Protein AF-A0A842LBL7-F1 (afdb_monomer_lite)

Sequence (140 aa):
MNKKSQDFGITTGTAATAAAVASILHLKGKNNIKKVSVDTPHGKLEVDIKTVEKFSDNKARASVIKRPYNDPDVTVNIDIITTVQLNRSSKIIIKGGEGVGTVTKPGLPVPPGEPAINPTPKKMIKENIKKYLSPEEGAT

Secondary structure (DSSP, 8-state):
-------PPPPHHHHHHHHHHHHHHHHTT--S--EEEEEETTEEEEEE--EEEEEETTEEEEEEE----SS--TTTT-EEEEEEEEESSS-B-----TT--B--STTSSS-TTSBS--HHHHHHHHHHHHTT--TT-EE-

Foldseek 3Di:
DDPDPQPDWDDLLRQQLFFLLLQLVVLVPDPPDQWDWFQAPVGIDIFGWPDKADPDSFKIKTWGARDDHPDPDPSHRPIRMYMKGKDQPLEEDDADDPPFDAACDPDACDDGRGTPQHPRSVVRNCVRNVVSDDSRMYMD

Radius of gyration: 15.51 Å; chains: 1; bounding box: 50×37×34 Å

Structure (mmCIF, N/CA/C/O backbone):
data_AF-A0A842LBL7-F1
#
_entry.id   AF-A0A842LBL7-F1
#
loop_
_atom_site.group_PDB
_atom_site.id
_atom_site.type_symbol
_atom_site.label_atom_id
_atom_site.label_alt_id
_atom_site.label_comp_id
_atom_site.label_asym_id
_atom_site.label_entity_id
_atom_site.label_seq_id
_atom_site.pdbx_PDB_ins_code
_atom_site.Cartn_x
_atom_site.Cartn_y
_atom_site.Cartn_z
_atom_site.occupancy
_atom_site.B_iso_or_equiv
_atom_site.auth_seq_id
_atom_site.auth_comp_id
_atom_site.auth_asym_id
_atom_site.auth_atom_id
_atom_site.pdbx_PDB_model_num
ATOM 1 N N . MET A 1 1 ? 34.200 16.812 4.161 1.00 33.97 1 MET A N 1
ATOM 2 C CA . MET A 1 1 ? 33.857 16.066 2.928 1.00 33.97 1 MET A CA 1
ATOM 3 C C . MET A 1 1 ? 32.349 15.875 2.898 1.00 33.97 1 MET A C 1
ATOM 5 O O . MET A 1 1 ? 31.826 15.087 3.674 1.00 33.97 1 MET A O 1
ATOM 9 N N . ASN A 1 2 ? 31.652 16.665 2.078 1.00 33.88 2 ASN A N 1
ATOM 10 C CA . ASN A 1 2 ? 30.199 16.592 1.924 1.00 33.88 2 ASN A CA 1
ATOM 11 C C . ASN A 1 2 ? 29.824 15.240 1.308 1.00 33.88 2 ASN A C 1
ATOM 13 O O . ASN A 1 2 ? 30.151 14.987 0.148 1.00 33.88 2 ASN A O 1
ATOM 17 N N . LYS A 1 3 ? 29.139 14.375 2.068 1.00 33.75 3 LYS A N 1
ATOM 18 C CA . LYS A 1 3 ? 28.401 13.249 1.486 1.00 33.75 3 LYS A CA 1
ATOM 19 C C . LYS A 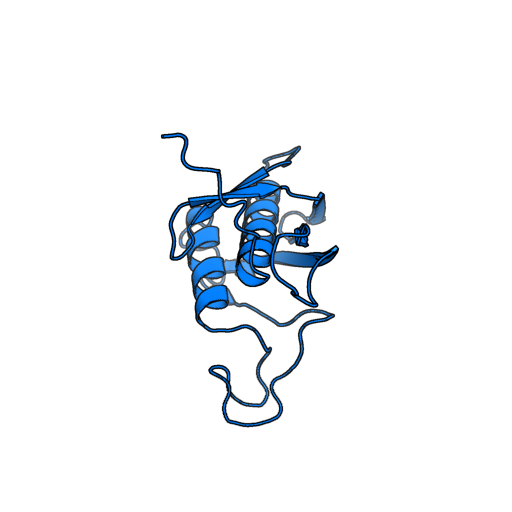1 3 ? 27.374 13.860 0.535 1.00 33.75 3 LYS A C 1
ATOM 21 O O . LYS A 1 3 ? 26.393 14.438 0.993 1.00 33.75 3 LYS A O 1
ATOM 26 N N . LYS A 1 4 ? 27.620 13.783 -0.777 1.00 37.31 4 LYS A N 1
ATOM 27 C CA . LYS A 1 4 ? 26.569 13.992 -1.777 1.00 37.31 4 LYS A CA 1
ATOM 28 C C . LYS A 1 4 ? 25.406 13.092 -1.362 1.00 37.31 4 LYS A C 1
ATOM 30 O O . LYS A 1 4 ? 25.610 11.886 -1.232 1.00 37.31 4 LYS A O 1
ATOM 35 N N . SER A 1 5 ? 24.242 13.684 -1.092 1.00 39.50 5 SER A N 1
ATOM 36 C CA . SER A 1 5 ? 22.985 12.943 -1.003 1.00 39.50 5 SER A CA 1
ATOM 37 C C . SER A 1 5 ? 22.885 12.135 -2.289 1.00 39.50 5 SER A C 1
ATOM 39 O O . SER A 1 5 ? 22.772 12.703 -3.372 1.00 39.50 5 SER A O 1
ATOM 41 N N . GLN A 1 6 ? 23.077 10.824 -2.199 1.00 42.81 6 GLN A N 1
ATOM 42 C CA . GLN A 1 6 ? 22.660 9.946 -3.273 1.00 42.81 6 GLN A CA 1
ATOM 43 C C . GLN A 1 6 ? 21.139 9.997 -3.199 1.00 42.81 6 GLN A C 1
ATOM 45 O O . GLN A 1 6 ? 20.561 9.501 -2.234 1.00 42.81 6 GLN A O 1
ATOM 50 N N . ASP A 1 7 ? 20.506 10.685 -4.145 1.00 56.88 7 ASP A N 1
ATOM 51 C CA . ASP A 1 7 ? 19.052 10.722 -4.240 1.00 56.88 7 ASP A CA 1
ATOM 52 C C . ASP A 1 7 ? 18.580 9.306 -4.593 1.00 56.88 7 ASP A C 1
ATOM 54 O O . ASP A 1 7 ? 18.530 8.904 -5.756 1.00 56.88 7 ASP A O 1
ATOM 58 N N . PHE A 1 8 ? 18.342 8.492 -3.564 1.00 59.69 8 PHE A N 1
ATOM 59 C CA . PHE A 1 8 ? 17.807 7.150 -3.718 1.00 59.69 8 PHE A CA 1
ATOM 60 C C . PHE A 1 8 ? 16.362 7.274 -4.198 1.00 59.69 8 PHE A C 1
ATOM 62 O O . PHE A 1 8 ? 15.512 7.847 -3.514 1.00 59.69 8 PHE A O 1
ATOM 69 N N . GLY A 1 9 ? 16.077 6.730 -5.379 1.00 73.56 9 GLY A N 1
ATOM 70 C CA . GLY A 1 9 ? 14.705 6.577 -5.835 1.00 73.56 9 GLY A CA 1
ATOM 71 C C . GLY A 1 9 ? 13.926 5.601 -4.965 1.00 73.56 9 GLY A C 1
ATOM 72 O O . GLY A 1 9 ? 14.484 4.707 -4.326 1.00 73.56 9 GLY A O 1
ATOM 73 N N . ILE A 1 10 ? 12.605 5.747 -4.958 1.00 87.50 10 ILE A N 1
ATOM 74 C CA . ILE A 1 10 ? 11.726 4.777 -4.307 1.00 87.50 10 ILE A CA 1
ATOM 75 C C . ILE A 1 10 ? 11.476 3.598 -5.247 1.00 87.50 10 ILE A C 1
ATOM 77 O O . ILE A 1 10 ? 11.249 3.780 -6.440 1.00 87.50 10 ILE A O 1
ATOM 81 N N . THR A 1 11 ? 11.457 2.380 -4.711 1.00 91.50 11 THR A N 1
ATOM 82 C CA . THR A 1 11 ? 11.007 1.206 -5.474 1.00 91.50 11 THR A CA 1
ATOM 83 C C . THR A 1 11 ? 9.482 1.220 -5.634 1.00 91.50 11 THR A C 1
ATOM 85 O O . THR A 1 11 ? 8.772 1.876 -4.864 1.00 91.50 11 THR A O 1
ATOM 88 N N . THR A 1 12 ? 8.945 0.436 -6.573 1.00 93.50 12 THR A N 1
ATOM 89 C CA . THR A 1 12 ? 7.489 0.224 -6.700 1.00 93.50 12 THR A CA 1
ATOM 90 C C . THR A 1 12 ? 6.873 -0.345 -5.418 1.00 93.50 12 THR A C 1
ATOM 92 O O . THR A 1 12 ? 5.787 0.068 -5.019 1.00 93.50 12 THR A O 1
ATOM 95 N N . GLY A 1 13 ? 7.587 -1.231 -4.714 1.00 95.25 13 GLY A N 1
ATOM 96 C CA . GLY A 1 13 ? 7.156 -1.766 -3.420 1.00 95.25 13 GLY A CA 1
ATOM 97 C C . GLY A 1 13 ? 7.071 -0.697 -2.330 1.00 95.25 13 GLY A C 1
ATOM 98 O O . GLY A 1 13 ? 6.111 -0.675 -1.557 1.00 95.25 13 GLY A O 1
ATOM 99 N N . THR A 1 14 ? 8.032 0.228 -2.293 1.00 96.06 14 THR A N 1
ATOM 100 C CA . THR A 1 14 ? 8.009 1.374 -1.373 1.00 96.06 14 THR A CA 1
ATOM 101 C C . THR A 1 14 ? 6.843 2.312 -1.686 1.00 96.06 14 THR A C 1
ATOM 103 O O . THR A 1 14 ? 6.115 2.695 -0.772 1.00 96.06 14 THR A O 1
ATOM 106 N N . ALA A 1 15 ? 6.614 2.623 -2.965 1.00 96.44 15 ALA A N 1
ATOM 107 C CA . ALA A 1 15 ? 5.489 3.448 -3.405 1.00 96.44 15 ALA A CA 1
ATOM 108 C C . ALA A 1 15 ? 4.131 2.817 -3.036 1.00 96.44 15 ALA A C 1
ATOM 110 O O . ALA A 1 15 ? 3.292 3.474 -2.421 1.00 96.44 15 ALA A O 1
ATOM 111 N N . ALA A 1 16 ? 3.948 1.518 -3.306 1.00 97.88 16 ALA A N 1
ATOM 112 C CA . ALA A 1 16 ? 2.732 0.786 -2.946 1.00 97.88 16 ALA A CA 1
ATOM 113 C C . ALA A 1 16 ? 2.497 0.754 -1.426 1.00 97.88 16 ALA A C 1
ATOM 115 O O . ALA A 1 16 ? 1.361 0.899 -0.968 1.00 97.88 16 ALA A O 1
ATOM 116 N N . THR A 1 17 ? 3.573 0.608 -0.643 1.00 98.50 17 THR A N 1
ATOM 117 C CA . THR A 1 17 ? 3.537 0.651 0.828 1.00 98.50 17 THR A CA 1
ATOM 118 C C . THR A 1 17 ? 3.107 2.027 1.332 1.00 98.50 17 THR A C 1
ATOM 120 O O . THR A 1 17 ? 2.222 2.121 2.181 1.00 98.50 17 THR A O 1
ATOM 123 N N . ALA A 1 18 ? 3.685 3.100 0.788 1.00 98.31 18 ALA A N 1
ATOM 124 C CA . ALA A 1 18 ? 3.326 4.470 1.139 1.00 98.31 18 ALA A CA 1
ATOM 125 C C . ALA A 1 18 ? 1.861 4.784 0.802 1.00 98.31 18 ALA A C 1
ATOM 127 O O . ALA A 1 18 ? 1.137 5.304 1.652 1.00 98.31 18 ALA A O 1
ATOM 128 N N . ALA A 1 19 ? 1.389 4.385 -0.382 1.00 98.56 19 ALA A N 1
ATOM 129 C CA . ALA A 1 19 ? -0.014 4.521 -0.762 1.00 98.56 19 ALA A CA 1
ATOM 130 C C . ALA A 1 19 ? -0.955 3.732 0.178 1.00 98.56 19 ALA A C 1
ATOM 132 O O . ALA A 1 19 ? -2.007 4.236 0.582 1.00 98.56 19 ALA A O 1
ATOM 133 N N . ALA A 1 20 ? -0.574 2.521 0.600 1.00 98.75 20 ALA A N 1
ATOM 134 C CA . ALA A 1 20 ? -1.359 1.736 1.556 1.00 98.75 20 ALA A CA 1
ATOM 135 C C . ALA A 1 20 ? -1.479 2.440 2.921 1.00 98.75 20 ALA A C 1
ATOM 137 O O . ALA A 1 20 ? -2.574 2.561 3.474 1.00 98.75 20 ALA A O 1
ATOM 138 N N . VAL A 1 21 ? -0.360 2.956 3.442 1.00 98.75 21 VAL A N 1
ATOM 139 C CA . VAL A 1 21 ? -0.322 3.705 4.708 1.00 98.75 21 VAL A CA 1
ATOM 140 C C . VAL A 1 21 ? -1.151 4.983 4.617 1.00 98.75 21 VAL A C 1
ATOM 142 O O . VAL A 1 21 ? -1.955 5.246 5.508 1.00 98.75 21 VAL A O 1
ATOM 145 N N . ALA A 1 22 ? -1.010 5.756 3.537 1.00 98.69 22 ALA A N 1
ATOM 146 C CA . ALA A 1 22 ? -1.791 6.971 3.326 1.00 98.69 22 ALA A CA 1
ATOM 147 C C . ALA A 1 22 ? -3.300 6.684 3.297 1.00 98.69 22 ALA A C 1
ATOM 149 O O . ALA A 1 22 ? -4.068 7.388 3.952 1.00 98.69 22 ALA A O 1
ATOM 150 N N . SER A 1 23 ? -3.711 5.609 2.616 1.00 98.69 23 SER A N 1
ATOM 151 C CA . SER A 1 23 ? -5.114 5.182 2.553 1.00 98.69 23 SER A CA 1
ATOM 152 C C . SER A 1 23 ? -5.673 4.855 3.941 1.00 98.69 23 SER A C 1
ATOM 154 O O . SER A 1 23 ? -6.756 5.316 4.292 1.00 98.69 23 SER A O 1
ATOM 156 N N . ILE A 1 24 ? -4.929 4.111 4.767 1.00 98.25 24 ILE A N 1
ATOM 157 C CA . ILE A 1 24 ? -5.382 3.764 6.123 1.00 98.25 24 ILE A CA 1
ATOM 158 C C . ILE A 1 24 ? -5.405 4.975 7.036 1.00 98.25 24 ILE A C 1
ATOM 160 O O . ILE A 1 24 ? -6.389 5.175 7.738 1.00 98.25 24 ILE A O 1
ATOM 164 N N . LEU A 1 25 ? -4.363 5.805 7.019 1.00 98.38 25 LEU A N 1
ATOM 165 C CA . LEU A 1 25 ? -4.347 7.038 7.801 1.00 98.38 25 LEU A CA 1
ATOM 166 C C . LEU A 1 25 ? -5.563 7.910 7.478 1.00 98.38 25 LEU A C 1
ATOM 168 O O . LEU A 1 25 ? -6.170 8.471 8.389 1.00 98.38 25 LEU A O 1
ATOM 172 N N . HIS A 1 26 ? -5.949 7.973 6.203 1.00 98.19 26 HIS A N 1
ATOM 173 C CA . HIS A 1 26 ? -7.132 8.706 5.784 1.00 98.19 26 HIS A CA 1
ATOM 174 C C . HIS A 1 26 ? -8.433 8.093 6.304 1.00 98.19 26 HIS A C 1
ATOM 176 O O . HIS A 1 26 ? -9.277 8.808 6.841 1.00 98.19 26 HIS A O 1
ATOM 182 N N . LEU A 1 27 ? -8.563 6.764 6.254 1.00 98.12 27 LEU A N 1
ATOM 183 C CA . LEU A 1 27 ? -9.688 6.053 6.874 1.00 98.12 27 LEU A CA 1
ATOM 184 C C . LEU A 1 27 ? -9.743 6.232 8.396 1.00 98.12 27 LEU A C 1
ATOM 186 O O . LEU A 1 27 ? -10.826 6.257 8.970 1.00 98.12 27 LEU A O 1
ATOM 190 N N . LYS A 1 28 ? -8.593 6.430 9.047 1.00 96.81 28 LYS A N 1
ATOM 191 C CA . LYS A 1 28 ? -8.482 6.756 10.477 1.00 96.81 28 LYS A CA 1
ATOM 192 C C . LYS A 1 28 ? -8.675 8.247 10.786 1.00 96.81 28 LYS A C 1
ATOM 194 O O . LYS A 1 28 ? -8.397 8.680 11.900 1.00 96.81 28 LYS A O 1
ATOM 199 N N . GLY A 1 29 ? -9.154 9.036 9.823 1.00 96.19 29 GLY A N 1
ATOM 200 C CA . GLY A 1 29 ? -9.541 10.435 10.020 1.00 96.19 29 GLY A CA 1
ATOM 201 C C . GLY A 1 29 ? -8.429 11.457 9.784 1.00 96.19 29 GLY A C 1
ATOM 202 O O . GLY A 1 29 ? -8.648 12.651 9.989 1.00 96.19 29 GLY A O 1
ATOM 203 N N . LYS A 1 30 ? -7.238 11.041 9.331 1.00 96.56 30 LYS A N 1
ATOM 204 C CA . LYS A 1 30 ? -6.182 11.988 8.955 1.00 96.56 30 LYS A CA 1
ATOM 205 C C . LYS A 1 30 ? -6.484 12.597 7.584 1.00 96.56 30 LYS A C 1
ATOM 207 O O . LYS A 1 30 ? -6.596 11.894 6.586 1.00 96.56 30 LYS A O 1
ATOM 212 N N . ASN A 1 31 ? -6.548 13.920 7.512 1.00 92.81 31 ASN A N 1
ATOM 213 C CA . ASN A 1 31 ? -6.810 14.649 6.268 1.00 92.81 31 ASN A CA 1
ATOM 214 C C . ASN A 1 31 ? -5.529 15.294 5.714 1.00 92.81 31 ASN A C 1
ATOM 216 O O . ASN A 1 31 ? -4.524 15.389 6.420 1.00 92.81 31 ASN A O 1
ATOM 220 N N . ASN A 1 32 ? -5.564 15.747 4.454 1.00 93.19 32 ASN A N 1
ATOM 221 C CA . ASN A 1 32 ? -4.477 16.495 3.798 1.00 93.19 32 ASN A CA 1
ATOM 222 C C . ASN A 1 32 ? -3.098 15.803 3.854 1.00 93.19 32 ASN A C 1
ATOM 224 O O . ASN A 1 32 ? -2.067 16.440 4.083 1.00 93.19 32 ASN A O 1
ATOM 228 N N . ILE A 1 33 ? -3.068 14.484 3.654 1.00 97.69 33 ILE A N 1
ATOM 229 C CA . ILE A 1 33 ? -1.836 13.689 3.687 1.00 97.69 33 ILE A CA 1
ATOM 230 C C . ILE A 1 33 ? -1.009 13.981 2.430 1.00 97.69 33 ILE A C 1
ATOM 232 O O . ILE A 1 33 ? -1.345 13.520 1.345 1.00 97.69 33 ILE A O 1
ATOM 236 N N . LYS A 1 34 ? 0.090 14.727 2.588 1.00 97.44 34 LYS A N 1
ATOM 237 C CA . LYS A 1 34 ? 1.048 15.027 1.504 1.00 97.44 34 LYS A CA 1
ATOM 238 C C . LYS A 1 34 ? 2.287 14.135 1.519 1.00 97.44 34 LYS A C 1
ATOM 240 O O . LYS A 1 34 ? 2.927 13.963 0.492 1.00 97.44 34 LYS A O 1
ATOM 245 N N . LYS A 1 35 ? 2.627 13.582 2.684 1.00 97.38 35 LYS A N 1
ATOM 246 C CA . LYS A 1 35 ? 3.772 12.694 2.901 1.00 97.38 35 LYS A CA 1
ATOM 247 C C . LYS A 1 35 ? 3.443 11.638 3.943 1.00 97.38 35 LYS A C 1
ATOM 249 O O . LYS A 1 35 ? 2.664 11.893 4.868 1.00 97.38 35 LYS A O 1
ATOM 254 N N . VAL A 1 36 ? 4.079 10.480 3.824 1.00 98.06 36 VAL A N 1
ATOM 255 C CA . VAL A 1 36 ? 4.073 9.426 4.845 1.00 98.06 36 VAL A CA 1
ATOM 256 C C . VAL A 1 36 ? 5.486 8.911 5.081 1.00 98.06 36 VAL A C 1
ATOM 258 O O . VAL A 1 36 ? 6.303 8.885 4.164 1.00 98.06 36 VAL A O 1
ATOM 261 N N . SER A 1 37 ? 5.761 8.478 6.309 1.00 97.06 37 SER A N 1
ATOM 262 C CA . SER A 1 37 ? 6.987 7.758 6.645 1.00 97.06 37 SER A CA 1
ATOM 263 C C . SER A 1 37 ? 6.699 6.259 6.643 1.00 97.06 37 SER A C 1
ATOM 265 O O . SER A 1 37 ? 5.747 5.817 7.289 1.00 97.06 37 SER A O 1
ATOM 267 N N . VAL A 1 38 ? 7.503 5.487 5.913 1.00 97.62 38 VAL A N 1
ATOM 268 C CA . VAL A 1 38 ? 7.399 4.024 5.839 1.00 97.62 38 VAL A CA 1
ATOM 269 C C . VAL A 1 38 ? 8.712 3.369 6.237 1.00 97.62 38 VAL A C 1
ATOM 271 O O . VAL A 1 38 ? 9.790 3.872 5.921 1.00 97.62 38 VAL A O 1
ATOM 274 N N . ASP A 1 39 ? 8.621 2.227 6.912 1.00 96.62 39 ASP A N 1
ATOM 275 C CA . ASP A 1 39 ? 9.774 1.374 7.173 1.00 96.62 39 ASP A CA 1
ATOM 276 C C . ASP A 1 39 ? 10.095 0.550 5.924 1.00 96.62 39 ASP A C 1
ATOM 278 O O . ASP A 1 39 ? 9.216 -0.084 5.329 1.00 96.62 39 ASP A O 1
ATOM 282 N N . THR A 1 40 ? 11.368 0.547 5.547 1.00 94.38 40 THR A N 1
ATOM 283 C CA . THR A 1 40 ? 11.931 -0.242 4.449 1.00 94.38 40 THR A CA 1
ATOM 284 C C . THR A 1 40 ? 13.071 -1.122 4.976 1.00 94.38 40 THR A C 1
ATOM 286 O O . THR A 1 40 ? 13.581 -0.867 6.071 1.00 94.38 40 THR A O 1
ATOM 289 N N . PRO A 1 41 ? 13.543 -2.123 4.208 1.00 90.62 41 PRO A N 1
ATOM 290 C CA . PRO A 1 41 ? 14.719 -2.912 4.583 1.00 90.62 41 PRO A CA 1
ATOM 291 C C . PRO A 1 41 ? 15.985 -2.079 4.840 1.00 90.62 41 PRO A C 1
ATOM 293 O O . PRO A 1 41 ? 16.879 -2.533 5.545 1.00 90.62 41 PRO A O 1
ATOM 296 N N . HIS A 1 42 ? 16.054 -0.863 4.290 1.00 88.69 42 HIS A N 1
ATOM 297 C CA . HIS A 1 42 ? 17.193 0.050 4.422 1.00 88.69 42 HIS A CA 1
ATOM 298 C C . HIS A 1 42 ? 16.939 1.193 5.418 1.00 88.69 42 HIS A C 1
ATOM 300 O O . HIS A 1 42 ? 17.704 2.152 5.464 1.00 88.69 42 HIS A O 1
ATOM 306 N N . GLY A 1 43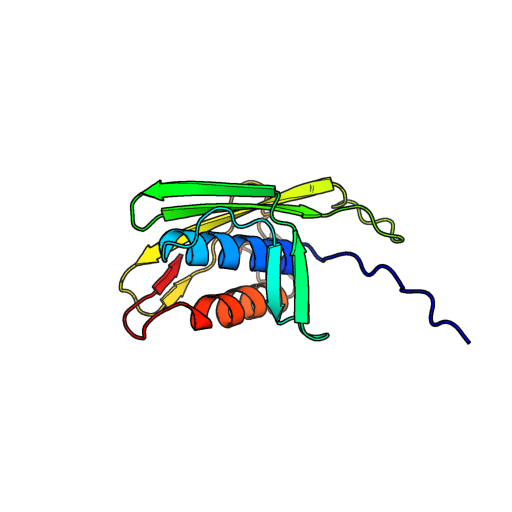 ? 15.875 1.101 6.222 1.00 91.56 43 GLY A N 1
ATOM 307 C CA . GLY A 1 43 ? 15.485 2.117 7.198 1.00 91.56 43 GLY A CA 1
ATOM 308 C C . GLY A 1 43 ? 14.214 2.867 6.807 1.00 91.56 43 GLY A C 1
ATOM 309 O O . GLY A 1 43 ? 13.456 2.438 5.935 1.00 91.56 43 GLY A O 1
ATOM 310 N N . LYS A 1 44 ? 13.953 3.984 7.486 1.00 94.25 44 LYS A N 1
ATOM 311 C CA . LYS A 1 44 ? 12.764 4.807 7.243 1.00 94.25 44 LYS A CA 1
ATOM 312 C C . LYS A 1 44 ? 12.939 5.696 6.027 1.00 94.25 44 LYS A C 1
ATOM 314 O O . LYS A 1 44 ? 13.990 6.305 5.852 1.00 94.25 44 LYS A O 1
ATOM 319 N N . LEU A 1 45 ? 11.873 5.823 5.246 1.00 93.75 45 LEU A N 1
ATOM 320 C CA . LEU A 1 45 ? 11.820 6.722 4.105 1.00 93.75 45 LEU A CA 1
ATOM 321 C C . LEU A 1 45 ? 10.563 7.585 4.161 1.00 93.75 45 LEU A C 1
ATOM 323 O O . LEU A 1 45 ? 9.476 7.081 4.448 1.00 93.75 45 LEU A O 1
ATOM 327 N N . GLU A 1 46 ? 10.713 8.876 3.879 1.00 95.12 46 GLU A N 1
ATOM 328 C CA . GLU A 1 46 ? 9.577 9.755 3.613 1.00 95.12 46 GLU A CA 1
ATOM 329 C C . GLU A 1 46 ? 9.202 9.695 2.136 1.00 95.12 46 GLU A C 1
ATOM 331 O O . GLU A 1 46 ? 10.056 9.820 1.262 1.00 95.12 46 GLU A O 1
ATOM 336 N N . VAL A 1 47 ? 7.913 9.520 1.864 1.00 95.62 47 VAL A N 1
ATOM 337 C CA . VAL A 1 47 ? 7.386 9.382 0.507 1.00 95.62 47 VAL A CA 1
ATOM 338 C C . VAL A 1 47 ? 6.269 10.392 0.295 1.00 95.62 47 VAL A C 1
ATOM 340 O O . VAL A 1 47 ? 5.339 10.469 1.104 1.00 95.62 47 VAL A O 1
ATOM 343 N N . ASP A 1 48 ? 6.364 11.153 -0.795 1.00 96.06 48 ASP A N 1
ATOM 344 C CA . ASP A 1 48 ? 5.309 12.061 -1.244 1.00 96.06 48 ASP A CA 1
ATOM 345 C C . ASP A 1 48 ? 4.078 11.276 -1.699 1.00 96.06 48 ASP A C 1
ATOM 347 O O . ASP A 1 48 ? 4.177 10.313 -2.462 1.00 96.06 48 ASP A O 1
ATOM 351 N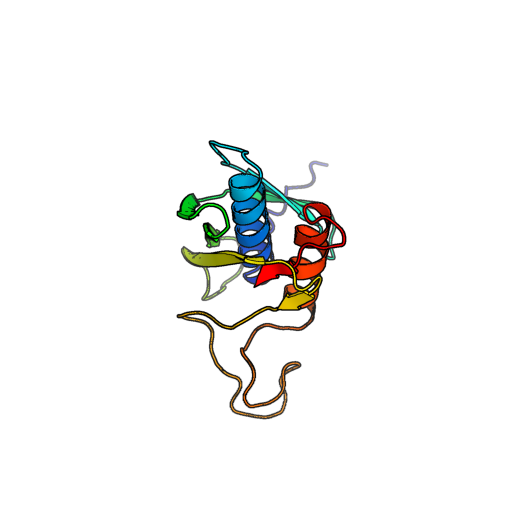 N . ILE A 1 49 ? 2.906 11.733 -1.274 1.00 98.00 49 ILE A N 1
ATOM 352 C CA . ILE A 1 49 ? 1.618 11.200 -1.699 1.00 98.00 49 ILE A CA 1
ATOM 353 C C . ILE A 1 49 ? 1.024 12.145 -2.737 1.00 98.00 49 ILE A C 1
ATOM 355 O O . ILE A 1 49 ? 0.889 13.342 -2.485 1.00 98.00 49 ILE A O 1
ATOM 359 N N . LYS A 1 50 ? 0.678 11.607 -3.910 1.00 97.44 50 LYS A N 1
ATOM 360 C CA . LYS A 1 50 ? 0.096 12.385 -5.009 1.00 97.44 50 LYS A CA 1
ATOM 361 C C . LYS A 1 50 ? -1.378 12.673 -4.736 1.00 97.44 50 LYS A C 1
ATOM 363 O O . LYS A 1 50 ? -1.778 13.833 -4.726 1.00 97.44 50 LYS A O 1
ATOM 368 N N . THR A 1 51 ? -2.176 11.631 -4.507 1.00 98.00 51 THR A N 1
ATOM 369 C CA . THR A 1 51 ? -3.602 11.756 -4.164 1.00 98.00 51 THR A CA 1
ATOM 370 C C . THR A 1 51 ? -3.990 10.798 -3.048 1.00 98.00 51 THR A C 1
ATOM 372 O O . THR A 1 51 ? -3.376 9.743 -2.883 1.00 98.00 51 THR A O 1
ATOM 375 N N . VAL A 1 52 ? -5.025 11.171 -2.293 1.00 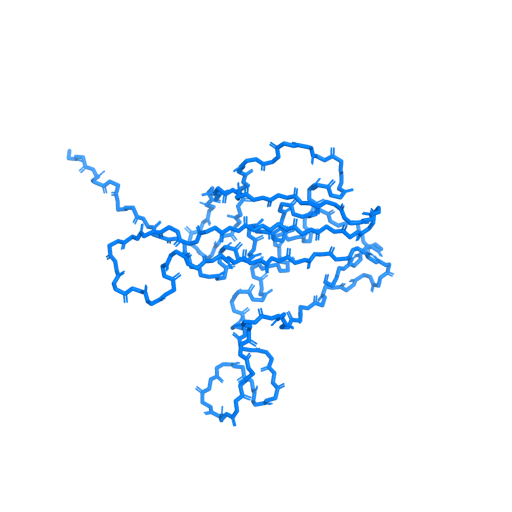98.25 52 VAL A N 1
ATOM 376 C CA . VAL A 1 52 ? -5.748 10.287 -1.375 1.00 98.25 52 VAL A CA 1
ATOM 377 C C . VAL A 1 52 ? -7.236 10.580 -1.508 1.00 98.25 52 VAL A C 1
ATOM 379 O O . VAL A 1 52 ? -7.641 11.737 -1.439 1.00 98.25 52 VAL A O 1
ATOM 382 N N . GLU A 1 53 ? -8.036 9.539 -1.696 1.00 97.44 53 GLU A N 1
ATOM 383 C CA . GLU A 1 53 ? -9.474 9.623 -1.937 1.00 97.44 53 GLU A CA 1
ATOM 384 C C . GLU A 1 53 ? -10.206 8.597 -1.068 1.00 97.44 53 GLU A C 1
ATOM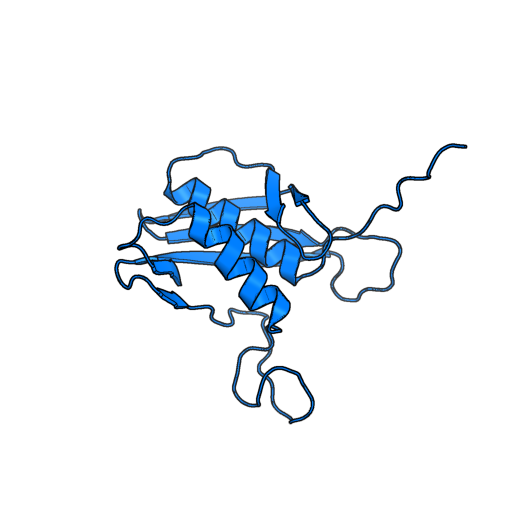 386 O O . GLU A 1 53 ? -9.809 7.430 -0.989 1.00 97.44 53 GLU A O 1
ATOM 391 N N . LYS A 1 54 ? -11.291 9.021 -0.414 1.00 96.88 54 LYS A N 1
ATOM 392 C CA . LYS A 1 54 ? -12.174 8.148 0.369 1.00 96.88 54 LYS A CA 1
ATOM 393 C C . LYS A 1 54 ? -13.403 7.792 -0.465 1.00 96.88 54 LYS A C 1
ATOM 395 O O . LYS A 1 54 ? -14.108 8.679 -0.931 1.00 96.88 54 LYS A O 1
ATOM 400 N N . PHE A 1 55 ? -13.673 6.498 -0.618 1.00 97.12 55 PHE A N 1
ATOM 401 C CA . PHE A 1 55 ? -14.860 5.990 -1.318 1.00 97.12 55 PHE A CA 1
ATOM 402 C C . PHE A 1 55 ? -15.995 5.624 -0.355 1.00 97.12 55 PHE A C 1
ATOM 404 O O . PHE A 1 55 ? -17.162 5.687 -0.725 1.00 97.12 55 PHE A O 1
ATOM 411 N N . SER A 1 56 ? -15.657 5.216 0.870 1.00 97.62 56 SER A N 1
ATOM 412 C CA . SER A 1 56 ? -16.597 4.908 1.953 1.00 97.62 56 SER A CA 1
ATOM 413 C C . SER A 1 56 ? -15.883 4.977 3.305 1.00 97.62 56 SER A C 1
ATOM 415 O O . SER A 1 56 ? -14.665 5.154 3.365 1.00 97.62 56 SER A O 1
ATOM 417 N N . ASP A 1 57 ? -16.608 4.779 4.407 1.00 96.44 57 ASP A N 1
ATOM 418 C CA . ASP A 1 57 ? -16.033 4.774 5.763 1.00 96.44 57 ASP A CA 1
ATOM 419 C C . ASP A 1 57 ? -14.967 3.710 6.013 1.00 96.44 57 ASP A C 1
ATOM 421 O O . ASP A 1 57 ? -14.146 3.866 6.912 1.00 96.44 57 ASP A O 1
ATOM 425 N N . ASN A 1 58 ? -14.921 2.671 5.185 1.00 97.75 58 ASN A N 1
ATOM 426 C CA . ASN A 1 58 ? -13.928 1.612 5.278 1.00 97.75 58 ASN A CA 1
ATOM 427 C C . ASN A 1 58 ? -13.101 1.430 4.004 1.00 97.75 58 ASN A C 1
ATOM 429 O O . ASN A 1 58 ? -12.341 0.470 3.946 1.00 97.75 58 ASN A O 1
ATOM 433 N N . LYS A 1 59 ? -13.230 2.290 2.985 1.00 98.56 59 LYS A N 1
ATOM 434 C CA . LYS A 1 59 ? -12.509 2.136 1.716 1.00 98.56 59 LYS A CA 1
ATOM 435 C C . LYS A 1 59 ? -11.912 3.451 1.236 1.00 98.56 59 LYS A C 1
ATOM 437 O O . LYS A 1 59 ? -12.627 4.430 1.030 1.00 98.56 59 LYS A O 1
ATOM 442 N N . ALA A 1 60 ? -10.606 3.449 1.007 1.00 98.56 60 ALA A N 1
ATOM 443 C CA . ALA A 1 60 ? -9.865 4.589 0.480 1.00 98.56 60 ALA A CA 1
ATOM 444 C C . ALA A 1 60 ? -8.783 4.126 -0.494 1.00 98.56 60 ALA A C 1
ATOM 446 O O . ALA A 1 60 ? -8.404 2.954 -0.521 1.00 98.56 60 ALA A O 1
ATOM 447 N N . ARG A 1 61 ? -8.285 5.054 -1.299 1.00 98.56 61 ARG A N 1
ATOM 448 C CA . ARG A 1 61 ? -7.198 4.840 -2.247 1.00 98.56 61 ARG A CA 1
ATOM 449 C C . ARG A 1 61 ? -6.215 5.980 -2.146 1.00 98.56 61 ARG A C 1
ATOM 451 O O . ARG A 1 61 ? -6.609 7.122 -1.942 1.00 98.56 61 ARG A O 1
ATOM 458 N N . ALA A 1 62 ? -4.950 5.666 -2.354 1.00 98.62 62 ALA A N 1
ATOM 459 C CA . ALA A 1 62 ? -3.918 6.662 -2.535 1.00 98.62 62 ALA A CA 1
ATOM 460 C C . ALA A 1 62 ? -3.027 6.301 -3.715 1.00 98.62 62 ALA A C 1
ATOM 462 O O . ALA A 1 62 ? -2.993 5.151 -4.167 1.00 98.62 62 ALA A O 1
ATOM 463 N N . SER A 1 63 ? -2.303 7.303 -4.190 1.00 98.06 63 SER A N 1
ATOM 464 C CA . SER A 1 63 ? -1.403 7.188 -5.325 1.00 98.06 63 SER A CA 1
ATOM 465 C C . SER A 1 63 ? -0.045 7.821 -5.023 1.00 98.06 63 SER A C 1
ATOM 467 O O . SER A 1 63 ? 0.058 8.811 -4.289 1.00 98.06 63 SER A O 1
ATOM 469 N N . VAL A 1 64 ? 1.011 7.222 -5.566 1.00 97.50 64 VAL A N 1
ATOM 470 C CA . VAL A 1 64 ? 2.397 7.679 -5.440 1.00 97.50 64 VAL A CA 1
ATOM 471 C C . VAL A 1 64 ? 3.062 7.581 -6.803 1.00 97.50 64 VAL A C 1
ATOM 473 O O . VAL A 1 64 ? 3.143 6.503 -7.387 1.00 97.50 64 VAL A O 1
ATOM 476 N N . ILE A 1 65 ? 3.611 8.696 -7.281 1.00 93.75 65 ILE A N 1
ATOM 477 C CA . ILE A 1 65 ? 4.404 8.708 -8.511 1.00 93.75 65 ILE A CA 1
ATOM 478 C C . ILE A 1 65 ? 5.828 8.295 -8.171 1.00 93.75 65 ILE A C 1
ATOM 480 O O . ILE A 1 65 ? 6.494 8.939 -7.355 1.00 93.75 65 ILE A O 1
ATOM 484 N N . LYS A 1 66 ? 6.330 7.265 -8.850 1.00 88.00 66 LYS A N 1
ATOM 485 C CA . LYS A 1 66 ? 7.744 6.900 -8.777 1.00 88.00 66 LYS A CA 1
ATOM 486 C C . LYS A 1 66 ? 8.577 7.910 -9.568 1.00 88.00 66 LYS A C 1
ATOM 488 O O . LYS A 1 66 ? 8.780 7.760 -10.770 1.00 88.00 66 LYS A O 1
ATOM 493 N N . ARG A 1 67 ? 9.013 8.979 -8.896 1.00 81.25 67 ARG A N 1
ATOM 494 C CA . ARG A 1 67 ? 9.802 10.054 -9.518 1.00 81.25 67 ARG A CA 1
ATOM 495 C C . ARG A 1 67 ? 11.122 9.516 -10.102 1.00 81.25 67 ARG A C 1
ATOM 497 O O . ARG A 1 67 ? 11.635 8.510 -9.602 1.00 81.25 67 ARG A O 1
ATOM 504 N N . PRO A 1 68 ? 11.673 10.172 -11.139 1.00 70.75 68 PRO A N 1
ATOM 505 C CA . PRO A 1 68 ? 12.959 9.796 -11.710 1.00 70.75 68 PRO A CA 1
ATOM 506 C C . PRO A 1 68 ? 14.066 9.815 -10.656 1.00 70.75 68 PRO A C 1
ATOM 508 O O . PRO A 1 68 ? 14.098 10.695 -9.796 1.00 70.75 68 PRO A O 1
ATOM 511 N N . TYR A 1 69 ? 14.985 8.864 -10.761 1.00 73.12 69 TYR A N 1
ATOM 512 C CA . TYR A 1 69 ? 16.264 8.867 -10.058 1.00 73.12 69 TYR A CA 1
ATOM 513 C C . TYR A 1 69 ? 17.351 8.378 -11.021 1.00 73.12 69 TYR A C 1
ATOM 515 O O . TYR A 1 69 ? 17.037 7.981 -12.143 1.00 73.12 69 TYR A O 1
ATOM 523 N N . ASN A 1 70 ? 18.621 8.449 -10.614 1.00 65.44 70 ASN A N 1
ATOM 524 C CA . ASN A 1 70 ? 19.783 8.144 -11.461 1.00 65.44 70 ASN A CA 1
ATOM 525 C C . ASN A 1 70 ? 19.953 6.631 -11.735 1.00 65.44 70 ASN A C 1
ATOM 527 O O . ASN A 1 70 ? 20.976 6.049 -11.384 1.00 65.44 70 ASN A O 1
ATOM 531 N N . ASP A 1 71 ? 18.946 6.001 -12.335 1.00 62.62 71 ASP A N 1
ATOM 532 C CA . ASP A 1 71 ? 18.904 4.592 -12.733 1.00 62.62 71 ASP A CA 1
ATOM 533 C C . ASP A 1 71 ? 17.930 4.446 -13.919 1.00 62.62 71 ASP A C 1
ATOM 535 O O . ASP A 1 71 ? 16.821 4.994 -13.848 1.00 62.62 71 ASP A O 1
ATOM 539 N N . PRO A 1 72 ? 18.305 3.768 -15.022 1.00 61.47 72 PRO A N 1
ATOM 540 C CA . PRO A 1 72 ? 17.399 3.474 -16.131 1.00 61.47 72 PRO A CA 1
ATOM 541 C C . PRO A 1 72 ? 16.329 2.454 -15.709 1.00 61.47 72 PRO A C 1
ATOM 543 O O . PRO A 1 72 ? 16.355 1.285 -16.082 1.00 61.47 72 PRO A O 1
ATOM 546 N N . ASP A 1 73 ? 15.358 2.915 -14.927 1.00 72.19 73 ASP A N 1
ATOM 547 C CA . ASP A 1 73 ? 14.216 2.128 -14.489 1.00 72.19 73 ASP A CA 1
ATOM 548 C C . ASP A 1 73 ? 12.987 2.462 -15.347 1.00 72.19 73 ASP A C 1
ATOM 550 O O . ASP A 1 73 ? 12.471 3.582 -15.347 1.00 72.19 73 ASP A O 1
ATOM 554 N N . VAL A 1 74 ? 12.482 1.456 -16.063 1.00 78.25 74 VAL A N 1
ATOM 555 C CA . VAL A 1 74 ? 11.304 1.565 -16.944 1.00 78.25 74 VAL A CA 1
ATOM 556 C C . VAL A 1 74 ? 10.017 1.948 -16.207 1.00 78.25 74 VAL A C 1
ATOM 558 O O . VAL A 1 74 ? 9.030 2.312 -16.835 1.00 78.25 74 VAL A O 1
ATOM 561 N N . THR A 1 75 ? 10.014 1.870 -14.875 1.00 78.00 75 THR A N 1
ATOM 562 C CA . THR A 1 75 ? 8.875 2.219 -14.021 1.00 78.00 75 THR A CA 1
ATOM 563 C C . THR A 1 75 ? 8.899 3.662 -13.512 1.00 78.00 75 THR A C 1
ATOM 565 O O . THR A 1 75 ? 8.095 4.037 -12.657 1.00 78.00 75 THR A O 1
ATOM 568 N N . VAL A 1 76 ? 9.827 4.491 -13.996 1.00 79.69 76 VAL A N 1
ATOM 569 C CA . VAL A 1 76 ? 9.843 5.931 -13.709 1.00 79.69 76 VAL A CA 1
ATOM 570 C C . VAL A 1 76 ? 8.562 6.600 -14.220 1.00 79.69 76 VAL A C 1
ATOM 572 O O . VAL A 1 76 ? 8.036 6.259 -15.273 1.00 79.69 76 VAL A O 1
ATOM 575 N N . ASN A 1 77 ? 8.054 7.562 -13.448 1.00 84.62 77 ASN A N 1
ATOM 576 C CA . ASN A 1 77 ? 6.801 8.291 -13.664 1.00 84.62 77 ASN A CA 1
ATOM 577 C C . ASN A 1 77 ? 5.530 7.427 -13.660 1.00 84.62 77 ASN A C 1
ATOM 579 O O . ASN A 1 77 ? 4.443 7.966 -13.874 1.00 84.62 77 ASN A O 1
ATOM 583 N N . ILE A 1 78 ? 5.630 6.128 -13.357 1.00 90.94 78 ILE A N 1
ATOM 584 C CA . ILE A 1 78 ? 4.448 5.293 -13.147 1.00 90.94 78 ILE A CA 1
ATOM 585 C C . ILE A 1 78 ? 3.741 5.740 -11.868 1.00 90.94 78 ILE A C 1
ATOM 587 O O . ILE A 1 78 ? 4.363 5.951 -10.819 1.00 90.94 78 ILE A O 1
ATOM 591 N N . ASP A 1 79 ? 2.422 5.870 -11.982 1.00 95.06 79 ASP A N 1
ATOM 592 C CA . ASP A 1 79 ? 1.533 6.131 -10.864 1.00 95.06 79 ASP A CA 1
ATOM 593 C C . ASP A 1 79 ? 1.178 4.813 -10.169 1.00 95.06 79 ASP A C 1
ATOM 595 O O . ASP A 1 79 ? 0.490 3.956 -10.728 1.00 95.06 79 ASP A O 1
ATOM 599 N N . ILE A 1 80 ? 1.696 4.623 -8.959 1.00 97.19 80 ILE A N 1
ATOM 600 C CA . ILE A 1 80 ? 1.463 3.423 -8.162 1.00 97.19 80 ILE A CA 1
ATOM 601 C C . ILE A 1 80 ? 0.269 3.675 -7.256 1.00 97.19 80 ILE A C 1
ATOM 603 O O . ILE A 1 80 ? 0.321 4.500 -6.343 1.00 97.19 80 ILE A O 1
ATOM 607 N N . ILE A 1 81 ? -0.805 2.933 -7.507 1.00 98.19 81 ILE A N 1
ATOM 608 C CA . ILE A 1 81 ? -2.090 3.107 -6.839 1.00 98.19 81 ILE A CA 1
ATOM 609 C C . ILE A 1 81 ? -2.341 1.925 -5.908 1.00 98.19 81 ILE A C 1
ATOM 611 O O . ILE A 1 81 ? -2.316 0.771 -6.332 1.00 98.19 81 ILE A O 1
ATOM 615 N N . THR A 1 82 ? -2.672 2.220 -4.652 1.00 98.62 82 THR A N 1
ATOM 616 C CA . THR A 1 82 ? -3.124 1.214 -3.687 1.00 98.62 82 THR A CA 1
ATOM 617 C C . THR A 1 82 ? -4.507 1.594 -3.184 1.00 98.62 82 THR A C 1
ATOM 619 O O . THR A 1 82 ? -4.727 2.718 -2.742 1.00 98.62 82 THR A O 1
ATOM 622 N N . THR A 1 83 ? -5.446 0.651 -3.243 1.00 98.69 83 THR A N 1
ATOM 623 C CA . THR A 1 83 ? -6.755 0.771 -2.588 1.00 98.69 83 THR A CA 1
ATOM 624 C C . THR A 1 83 ? -6.734 -0.098 -1.341 1.00 98.69 83 THR A C 1
ATOM 626 O O . THR A 1 83 ? -6.294 -1.238 -1.421 1.00 98.69 83 THR A O 1
ATOM 629 N N . VAL A 1 84 ? -7.207 0.432 -0.217 1.00 98.62 84 VAL A N 1
ATOM 630 C CA . VAL A 1 84 ? -7.367 -0.315 1.030 1.00 98.62 84 VAL A CA 1
ATOM 631 C C . VAL A 1 84 ? -8.837 -0.372 1.400 1.00 98.62 84 VAL A C 1
ATOM 633 O O . VAL A 1 84 ? -9.524 0.653 1.397 1.00 98.62 84 VAL A O 1
ATOM 636 N N . GLN A 1 85 ? -9.296 -1.564 1.769 1.00 98.62 85 GLN A N 1
ATOM 637 C CA . GLN A 1 85 ? -10.591 -1.780 2.393 1.00 98.62 85 GLN A CA 1
ATOM 638 C C . GLN A 1 85 ? -10.435 -2.408 3.784 1.00 98.62 85 GLN A C 1
ATOM 640 O O . GLN A 1 85 ? -10.041 -3.569 3.913 1.00 98.62 85 GLN A O 1
ATOM 645 N N . LEU A 1 86 ? -10.777 -1.650 4.828 1.00 98.44 86 LEU A N 1
ATOM 646 C CA . LEU A 1 86 ? -10.820 -2.131 6.207 1.00 98.44 86 LEU A CA 1
ATOM 647 C C . LEU A 1 86 ? -11.975 -3.120 6.402 1.00 98.44 86 LEU A C 1
ATOM 649 O O . LEU A 1 86 ? -13.083 -2.948 5.883 1.00 98.44 86 LEU A O 1
ATOM 653 N N . ASN A 1 87 ? -11.703 -4.167 7.172 1.00 96.81 87 ASN A N 1
ATOM 654 C CA . ASN A 1 87 ? -12.645 -5.232 7.494 1.00 96.81 87 ASN A CA 1
ATOM 655 C C . ASN A 1 87 ? -12.378 -5.784 8.909 1.00 96.81 87 ASN A C 1
ATOM 657 O O . ASN A 1 87 ? -11.467 -5.328 9.590 1.00 96.81 87 ASN A O 1
ATOM 661 N N . ARG A 1 88 ? -13.168 -6.768 9.358 1.00 96.69 88 ARG A N 1
ATOM 662 C CA . ARG A 1 88 ? -13.046 -7.398 10.691 1.00 96.69 88 ARG A CA 1
ATOM 663 C C . ARG A 1 88 ? -12.457 -8.814 10.655 1.00 96.69 88 ARG A C 1
ATOM 665 O O . ARG A 1 88 ? -12.836 -9.672 11.441 1.00 96.69 88 ARG A O 1
ATOM 672 N N . SER A 1 89 ? -11.604 -9.106 9.673 1.00 96.12 89 SER A N 1
ATOM 673 C CA . SER A 1 89 ? -11.055 -10.460 9.494 1.00 96.12 89 SER A CA 1
ATOM 674 C C . SER A 1 89 ? -9.790 -10.737 10.310 1.00 96.12 89 SER A C 1
ATOM 676 O O . SER A 1 89 ? -9.287 -11.860 10.257 1.00 96.12 89 SER A O 1
ATOM 678 N N . SER A 1 90 ? -9.221 -9.720 10.974 1.00 96.00 90 SER A N 1
ATOM 679 C CA . SER A 1 90 ? -7.872 -9.745 11.572 1.00 96.00 90 SER A CA 1
ATOM 680 C C . SER A 1 90 ? -6.749 -10.148 10.599 1.00 96.00 90 SER A C 1
ATOM 682 O O . SER A 1 90 ? -5.630 -10.464 11.010 1.00 96.00 90 SER A O 1
ATOM 684 N N . LYS A 1 91 ? -7.025 -10.171 9.288 1.00 97.56 91 LYS A N 1
ATOM 685 C CA . LYS A 1 91 ? -6.092 -10.592 8.240 1.00 97.56 91 LYS A CA 1
ATOM 686 C C . LYS A 1 91 ? -5.797 -9.438 7.297 1.00 97.56 91 LYS A C 1
ATOM 688 O O . LYS A 1 91 ? -6.678 -8.662 6.938 1.00 97.56 91 LYS A O 1
ATOM 693 N N . ILE A 1 92 ? -4.544 -9.376 6.850 1.00 98.12 92 ILE A N 1
ATOM 694 C CA . ILE A 1 92 ? -4.115 -8.498 5.761 1.00 98.12 92 ILE A CA 1
ATOM 695 C C . ILE A 1 92 ? -3.954 -9.345 4.503 1.00 98.12 92 ILE A C 1
ATOM 697 O O . ILE A 1 92 ? -3.047 -10.183 4.414 1.00 98.12 92 ILE A O 1
ATOM 701 N N . ILE A 1 93 ? -4.830 -9.107 3.535 1.00 97.75 93 ILE A N 1
ATOM 702 C CA . ILE A 1 93 ? -4.831 -9.752 2.225 1.00 97.75 93 ILE A CA 1
ATOM 703 C C . ILE A 1 93 ? -4.281 -8.742 1.219 1.00 97.75 93 ILE A C 1
ATOM 705 O O . ILE A 1 93 ? -4.655 -7.583 1.254 1.00 97.75 93 ILE A O 1
ATOM 709 N N . ILE A 1 94 ? -3.374 -9.168 0.339 1.00 97.88 94 ILE A N 1
ATOM 710 C CA . ILE A 1 94 ? -2.837 -8.317 -0.731 1.00 97.88 94 ILE A CA 1
ATOM 711 C C . ILE A 1 94 ? -3.251 -8.943 -2.053 1.00 97.88 94 ILE A C 1
ATOM 713 O O . ILE A 1 94 ? -2.966 -10.118 -2.284 1.00 97.88 94 ILE A O 1
ATOM 717 N N . LYS A 1 95 ? -3.904 -8.157 -2.909 1.00 97.31 95 LYS A N 1
ATOM 718 C CA . LYS A 1 95 ? -4.345 -8.571 -4.244 1.00 97.31 95 LYS A CA 1
ATOM 719 C C . LYS A 1 95 ? -3.621 -7.764 -5.321 1.00 97.31 95 LYS A C 1
ATOM 721 O O . LYS A 1 95 ? -3.220 -6.628 -5.082 1.00 97.31 95 LYS A O 1
ATOM 726 N N . GLY A 1 96 ? -3.464 -8.358 -6.502 1.00 96.62 96 GLY A N 1
ATOM 727 C CA . GLY A 1 96 ? -3.082 -7.612 -7.700 1.00 96.62 96 GLY A CA 1
ATOM 728 C C . GLY A 1 96 ? -4.260 -6.769 -8.179 1.00 96.62 96 GLY A C 1
ATOM 729 O O . GLY A 1 96 ? -5.367 -7.291 -8.303 1.00 96.62 96 GLY A O 1
ATOM 730 N N . GLY A 1 97 ? -4.028 -5.476 -8.391 1.00 94.81 97 GLY A N 1
ATOM 731 C CA . GLY A 1 97 ? -4.977 -4.584 -9.053 1.00 94.81 97 GLY A CA 1
ATOM 732 C C . GLY A 1 97 ? -4.690 -4.465 -10.548 1.00 94.81 97 GLY A C 1
ATOM 733 O O . GLY A 1 97 ? -3.834 -5.162 -11.092 1.00 94.81 97 GLY A O 1
ATOM 734 N N . GLU A 1 98 ? -5.379 -3.535 -11.201 1.00 95.62 98 GLU A N 1
ATOM 735 C CA . GLU A 1 98 ? -5.062 -3.141 -12.573 1.00 95.62 98 GLU A CA 1
ATOM 736 C C . GLU A 1 98 ? -3.587 -2.719 -12.703 1.00 95.62 98 GLU A C 1
ATOM 738 O O . GLU A 1 98 ? -3.027 -2.086 -11.807 1.00 95.62 98 GLU A O 1
ATOM 743 N N . GLY A 1 99 ? -2.939 -3.121 -13.799 1.00 94.50 99 GLY A N 1
ATOM 744 C CA . GLY A 1 99 ? -1.515 -2.871 -14.044 1.00 94.50 99 GLY A CA 1
ATOM 745 C C . GLY A 1 99 ? -0.549 -3.814 -13.311 1.00 94.50 99 GLY A C 1
ATOM 746 O O . GLY A 1 99 ? 0.637 -3.831 -13.636 1.00 94.50 99 GLY A O 1
ATOM 747 N N . VAL A 1 100 ? -1.018 -4.644 -12.370 1.00 96.25 100 VAL A N 1
ATOM 748 C CA . VAL A 1 100 ? -0.186 -5.672 -11.726 1.00 96.25 100 VAL A CA 1
ATOM 749 C C . VAL A 1 100 ? -0.238 -6.958 -12.548 1.00 96.25 100 VAL A C 1
ATOM 751 O O . VAL A 1 100 ? -1.284 -7.590 -12.670 1.00 96.25 100 VAL A O 1
ATOM 754 N N . GLY A 1 101 ? 0.907 -7.367 -13.097 1.00 95.38 101 GLY A N 1
ATOM 755 C CA . GLY A 1 101 ? 1.014 -8.607 -13.867 1.00 95.38 101 GLY A CA 1
ATOM 756 C C . GLY A 1 101 ? 0.704 -9.862 -13.042 1.00 95.38 101 GLY A C 1
ATOM 757 O O . GLY A 1 101 ? 0.794 -9.863 -11.815 1.00 95.38 101 GLY A O 1
ATOM 758 N N . THR A 1 102 ? 0.384 -10.957 -13.728 1.00 96.69 102 THR A N 1
ATOM 759 C CA . THR A 1 102 ? 0.284 -12.300 -13.130 1.00 96.69 102 THR A CA 1
ATOM 760 C C . THR A 1 102 ? 1.517 -13.100 -13.522 1.00 96.69 102 THR A C 1
ATOM 762 O O . THR A 1 102 ? 1.936 -13.059 -14.679 1.00 96.69 102 THR A O 1
ATOM 765 N N . VAL A 1 103 ? 2.116 -13.826 -12.579 1.00 96.50 103 VAL A N 1
ATOM 766 C CA . VAL A 1 103 ? 3.253 -14.694 -12.896 1.00 96.50 103 VAL A CA 1
ATOM 767 C C . VAL A 1 103 ? 2.768 -15.867 -13.743 1.00 96.50 103 VAL A C 1
ATOM 769 O O . VAL A 1 103 ? 1.867 -16.596 -13.343 1.00 96.50 103 VAL A O 1
ATOM 772 N N . THR A 1 104 ? 3.372 -16.070 -14.913 1.00 95.06 104 THR A N 1
ATOM 773 C CA . THR A 1 104 ? 2.970 -17.128 -15.860 1.00 95.06 104 THR A CA 1
ATOM 774 C C . THR A 1 104 ? 3.984 -18.261 -15.985 1.00 95.06 104 THR A C 1
ATOM 776 O O . THR A 1 104 ? 3.658 -19.313 -16.528 1.00 95.06 104 THR A O 1
ATOM 779 N N . LYS A 1 105 ? 5.213 -18.070 -15.492 1.00 93.75 105 LYS A N 1
ATOM 780 C CA . LYS A 1 105 ? 6.313 -19.037 -15.599 1.00 93.75 105 LYS A CA 1
ATOM 781 C C . LYS A 1 105 ? 7.024 -19.216 -14.255 1.00 93.75 105 LYS A C 1
ATOM 783 O O . LYS A 1 105 ? 7.066 -18.268 -13.470 1.00 93.75 105 LYS A O 1
ATOM 788 N N . PRO A 1 106 ? 7.587 -20.406 -13.982 1.00 92.56 106 PRO A N 1
ATOM 789 C CA . PRO A 1 106 ? 8.441 -20.612 -12.817 1.00 92.56 106 PRO A CA 1
ATOM 790 C C . PRO A 1 106 ? 9.732 -19.783 -12.921 1.00 92.56 106 PRO A C 1
ATOM 792 O O . PRO A 1 106 ? 10.097 -19.313 -13.998 1.00 92.56 106 PRO A O 1
ATOM 795 N N . GLY A 1 107 ? 10.434 -19.624 -11.795 1.00 90.25 107 GLY A N 1
ATOM 796 C CA . GLY A 1 107 ? 11.718 -18.911 -11.718 1.00 90.25 107 GLY A CA 1
ATOM 797 C C . GLY A 1 107 ? 11.646 -17.528 -11.066 1.00 90.25 107 GLY A C 1
ATOM 798 O O . GLY A 1 107 ? 12.686 -16.943 -10.775 1.00 90.25 107 GLY A O 1
ATOM 799 N N . LEU A 1 108 ? 10.444 -17.021 -10.776 1.00 90.31 108 LEU A N 1
ATOM 800 C CA . LEU A 1 108 ? 10.258 -15.849 -9.921 1.00 90.31 108 LEU A CA 1
ATOM 801 C C . LEU A 1 108 ? 10.052 -16.260 -8.452 1.00 90.31 108 LEU A C 1
ATOM 803 O O . LEU A 1 108 ? 9.553 -17.354 -8.187 1.00 90.31 108 LEU A O 1
ATOM 807 N N . PRO A 1 109 ? 10.349 -15.371 -7.481 1.00 92.00 109 PRO A N 1
ATOM 808 C CA . PRO A 1 109 ? 10.039 -15.598 -6.063 1.00 92.00 109 PRO A CA 1
ATOM 809 C C . PRO A 1 109 ? 8.543 -15.781 -5.758 1.00 92.00 109 PRO A C 1
ATOM 811 O O . PRO A 1 109 ? 8.170 -16.144 -4.645 1.00 92.00 109 PRO A O 1
ATOM 814 N N . VAL A 1 110 ? 7.683 -15.460 -6.721 1.00 93.88 110 VAL A N 1
ATOM 815 C CA . VAL A 1 110 ? 6.231 -15.589 -6.657 1.00 93.88 110 VAL A CA 1
ATOM 816 C C . VAL A 1 110 ? 5.826 -16.721 -7.610 1.00 93.88 110 VAL A C 1
ATOM 818 O O . VAL A 1 110 ? 6.306 -16.723 -8.744 1.00 93.88 110 VAL A O 1
ATOM 821 N N . PRO A 1 111 ? 4.984 -17.682 -7.188 1.00 93.88 111 PRO A N 1
ATOM 822 C CA . PRO A 1 111 ? 4.645 -18.832 -8.020 1.00 93.88 111 PRO A CA 1
ATOM 823 C C . PRO A 1 111 ? 3.709 -18.456 -9.184 1.00 93.88 111 PRO A C 1
ATOM 825 O O . PRO A 1 111 ? 3.019 -17.435 -9.114 1.00 93.88 111 PRO A O 1
ATOM 828 N N . PRO A 1 112 ? 3.646 -19.279 -10.250 1.00 97.00 112 PRO A N 1
ATOM 829 C CA . PRO A 1 112 ? 2.691 -19.087 -11.337 1.00 97.00 112 PRO A CA 1
ATOM 830 C C . PRO A 1 112 ? 1.236 -19.021 -10.853 1.00 97.00 112 PRO A C 1
ATOM 832 O O . PRO A 1 112 ? 0.841 -19.770 -9.963 1.00 97.00 112 PRO A O 1
ATOM 835 N N . GLY A 1 113 ? 0.444 -18.135 -11.457 1.00 95.25 113 GLY A N 1
ATOM 836 C CA . GLY A 1 113 ? -0.953 -17.869 -11.099 1.00 95.25 113 GLY A CA 1
ATOM 837 C C . GLY A 1 113 ? -1.145 -16.768 -10.050 1.00 95.25 113 GLY A C 1
ATOM 838 O O . GLY A 1 113 ? -2.249 -16.251 -9.911 1.00 95.25 113 GLY A O 1
ATOM 839 N N . GLU A 1 114 ? -0.085 -16.353 -9.353 1.00 95.94 114 GLU A N 1
ATOM 840 C CA . GLU A 1 114 ? -0.156 -15.292 -8.345 1.00 95.94 114 GLU A CA 1
ATOM 841 C C . GLU A 1 114 ? 0.131 -13.893 -8.929 1.00 95.94 114 GLU A C 1
ATOM 843 O O . GLU A 1 114 ? 0.865 -13.759 -9.919 1.00 95.94 114 GLU A O 1
ATOM 848 N N . PRO A 1 115 ? -0.366 -12.815 -8.287 1.00 96.69 115 PRO A N 1
ATOM 849 C CA . PRO A 1 115 ? 0.016 -11.449 -8.631 1.00 96.69 115 PRO A CA 1
ATOM 850 C C . PRO A 1 115 ? 1.524 -11.245 -8.489 1.00 96.69 115 PRO A C 1
ATOM 852 O O . PRO A 1 115 ? 2.090 -11.600 -7.451 1.00 96.69 115 PRO A O 1
ATOM 855 N N . ALA A 1 116 ? 2.151 -10.606 -9.480 1.00 95.56 116 ALA A N 1
ATOM 856 C CA . ALA A 1 116 ? 3.585 -10.321 -9.573 1.00 95.56 116 ALA A CA 1
ATOM 857 C C . ALA A 1 116 ? 4.047 -9.247 -8.564 1.00 95.56 116 ALA A C 1
ATOM 859 O O . ALA A 1 116 ? 4.585 -8.200 -8.912 1.00 95.56 116 ALA A O 1
ATOM 860 N N . ILE A 1 117 ? 3.822 -9.518 -7.279 1.00 96.12 117 ILE A N 1
ATOM 861 C CA . ILE A 1 117 ? 4.207 -8.698 -6.136 1.00 96.12 117 ILE A CA 1
ATOM 862 C C . ILE A 1 117 ? 5.160 -9.535 -5.284 1.00 96.12 117 ILE A C 1
ATOM 864 O O . ILE A 1 117 ? 4.751 -10.509 -4.644 1.00 96.12 117 ILE A O 1
ATOM 868 N N . ASN A 1 118 ? 6.434 -9.151 -5.268 1.00 95.06 118 ASN A N 1
ATOM 869 C CA . ASN A 1 118 ? 7.482 -9.913 -4.592 1.00 95.06 118 ASN A CA 1
ATOM 870 C C . ASN A 1 118 ? 7.254 -10.037 -3.065 1.00 95.06 118 ASN A C 1
ATOM 872 O O . ASN A 1 118 ? 6.596 -9.180 -2.460 1.00 95.06 118 ASN A O 1
ATOM 876 N N . PRO A 1 119 ? 7.839 -11.061 -2.408 1.00 95.69 119 PRO A N 1
ATOM 877 C CA . PRO A 1 119 ? 7.697 -11.277 -0.965 1.00 95.69 119 PRO A CA 1
ATOM 878 C C . PRO A 1 119 ? 8.097 -10.071 -0.106 1.00 95.69 119 PRO A C 1
ATOM 880 O O . PRO A 1 119 ? 7.381 -9.735 0.837 1.00 95.69 119 PRO A O 1
ATOM 883 N N . THR A 1 120 ? 9.191 -9.381 -0.452 1.00 95.94 120 THR A N 1
ATOM 884 C CA . THR A 1 120 ? 9.665 -8.203 0.294 1.00 95.94 120 THR A CA 1
ATOM 885 C C . THR A 1 120 ? 8.645 -7.054 0.274 1.00 95.94 120 THR A C 1
ATOM 887 O O . THR A 1 120 ? 8.223 -6.650 1.356 1.00 95.94 120 THR A O 1
ATOM 890 N N . PRO A 1 121 ? 8.141 -6.578 -0.886 1.00 95.31 121 PRO A N 1
ATOM 891 C CA . PRO A 1 121 ? 7.011 -5.646 -0.927 1.00 95.31 121 PRO A CA 1
ATOM 892 C C . PRO A 1 121 ? 5.765 -6.121 -0.166 1.00 95.31 121 PRO A C 1
ATOM 894 O O . PRO A 1 121 ? 5.183 -5.340 0.582 1.00 95.31 121 PRO A O 1
ATOM 897 N N . LYS A 1 122 ? 5.368 -7.401 -0.285 1.00 97.38 122 LYS A N 1
ATOM 898 C CA . LYS A 1 122 ? 4.219 -7.944 0.471 1.00 97.38 122 LYS A CA 1
ATOM 899 C C . LYS A 1 122 ? 4.425 -7.805 1.984 1.00 97.38 122 LYS A C 1
ATOM 901 O O . LYS A 1 122 ? 3.497 -7.425 2.698 1.00 97.38 122 LYS A O 1
ATOM 906 N N . LYS A 1 123 ? 5.632 -8.108 2.471 1.00 97.88 123 LYS A N 1
ATOM 907 C CA . LYS A 1 123 ? 6.013 -7.961 3.880 1.00 97.88 123 LYS A CA 1
ATOM 908 C C . LYS A 1 123 ? 6.003 -6.490 4.304 1.00 97.88 123 LYS A C 1
ATOM 910 O O . LYS A 1 123 ? 5.345 -6.165 5.288 1.00 97.88 123 LYS A O 1
ATOM 915 N N . MET A 1 124 ? 6.633 -5.611 3.522 1.00 97.56 124 MET A N 1
ATOM 916 C CA . MET A 1 124 ? 6.672 -4.167 3.785 1.00 97.56 124 MET A CA 1
ATOM 917 C C . MET A 1 124 ? 5.273 -3.563 3.916 1.00 97.56 124 MET A C 1
ATOM 919 O O . MET A 1 124 ? 5.021 -2.845 4.883 1.00 97.56 124 MET A O 1
ATOM 923 N N . ILE A 1 125 ? 4.360 -3.877 2.988 1.00 98.38 125 ILE A N 1
ATOM 924 C CA . ILE A 1 125 ? 2.969 -3.407 3.043 1.00 98.38 125 ILE A CA 1
ATOM 925 C C . ILE A 1 125 ? 2.335 -3.860 4.359 1.00 98.38 125 ILE A C 1
ATOM 927 O O . ILE A 1 125 ? 1.885 -3.018 5.133 1.00 98.38 125 ILE A O 1
ATOM 931 N N . LYS A 1 126 ? 2.356 -5.170 4.647 1.00 98.31 126 LYS A N 1
ATOM 932 C CA . LYS A 1 126 ? 1.744 -5.749 5.854 1.00 98.31 126 LYS A CA 1
ATOM 933 C C . LYS A 1 126 ? 2.262 -5.106 7.135 1.00 98.31 126 LYS A C 1
ATOM 935 O O . LYS A 1 126 ? 1.467 -4.690 7.971 1.00 98.31 126 LYS A O 1
ATOM 940 N N . GLU A 1 127 ? 3.577 -5.023 7.294 1.00 98.19 127 GLU A N 1
ATOM 941 C CA . GLU A 1 127 ? 4.206 -4.515 8.515 1.00 98.19 127 GLU A CA 1
ATOM 942 C C . GLU A 1 127 ? 3.928 -3.031 8.734 1.00 98.19 127 GLU A C 1
ATOM 944 O O . GLU A 1 127 ? 3.655 -2.614 9.859 1.00 98.19 127 GLU A O 1
ATOM 949 N N . ASN A 1 128 ? 3.946 -2.228 7.668 1.00 98.56 128 ASN A N 1
ATOM 950 C CA . ASN A 1 128 ? 3.670 -0.804 7.786 1.00 98.56 128 ASN A CA 1
ATOM 951 C C . ASN A 1 128 ? 2.206 -0.521 8.100 1.00 98.56 128 ASN A C 1
ATOM 953 O O . ASN A 1 128 ? 1.935 0.325 8.949 1.00 98.56 128 ASN A O 1
ATOM 957 N N . ILE A 1 129 ? 1.270 -1.233 7.468 1.00 98.19 129 ILE A N 1
ATOM 958 C CA . ILE A 1 129 ? -0.146 -0.971 7.710 1.00 98.19 129 ILE A CA 1
ATOM 959 C C . ILE A 1 129 ? -0.642 -1.524 9.044 1.00 98.19 129 ILE A C 1
ATOM 961 O O . ILE A 1 129 ? -1.507 -0.915 9.668 1.00 98.19 129 ILE A O 1
ATOM 965 N N . LYS A 1 130 ? -0.070 -2.641 9.515 1.00 97.94 130 LYS A N 1
ATOM 966 C CA . LYS A 1 130 ? -0.478 -3.298 10.765 1.00 97.94 130 LYS A CA 1
ATOM 967 C C . LYS A 1 130 ? -0.374 -2.374 11.981 1.00 97.94 130 LYS A C 1
ATOM 969 O O . LYS A 1 130 ? -1.151 -2.518 12.912 1.00 97.94 130 LYS A O 1
ATOM 974 N N . LYS A 1 131 ? 0.534 -1.395 11.954 1.00 97.38 131 LYS A N 1
ATOM 975 C CA . LYS A 1 131 ? 0.709 -0.378 13.010 1.00 97.38 131 LYS A CA 1
ATOM 976 C C . LYS A 1 131 ? -0.531 0.488 13.240 1.00 97.38 131 LYS A C 1
ATOM 978 O O . LYS A 1 131 ? -0.631 1.138 14.273 1.00 97.38 131 LYS A O 1
ATOM 983 N N . TYR A 1 132 ? -1.431 0.532 12.262 1.00 97.31 132 TYR A N 1
ATOM 984 C CA . TYR A 1 132 ? -2.627 1.367 12.263 1.00 97.31 132 TYR A CA 1
ATOM 985 C C . TYR A 1 132 ? -3.919 0.546 12.356 1.00 97.31 132 TYR A C 1
ATOM 987 O O . TYR A 1 132 ? -5.000 1.114 12.214 1.00 97.31 132 TYR A O 1
ATOM 995 N N . LEU A 1 133 ? -3.818 -0.770 12.554 1.00 97.25 133 LEU A N 1
ATOM 996 C CA . LEU A 1 133 ? -4.956 -1.673 12.702 1.00 97.25 133 LEU A CA 1
ATOM 997 C C . LEU A 1 133 ? -5.067 -2.115 14.164 1.00 97.25 133 LEU A C 1
ATOM 999 O O . LEU A 1 133 ? -4.054 -2.437 14.790 1.00 97.25 133 LEU A O 1
ATOM 1003 N N . SER A 1 134 ? -6.285 -2.154 14.700 1.00 96.38 134 SER A N 1
ATOM 1004 C CA . SER A 1 134 ? -6.560 -2.843 15.964 1.00 96.38 134 SER A CA 1
ATOM 1005 C C . SER A 1 134 ? -6.545 -4.374 15.774 1.00 96.38 134 SER A C 1
ATOM 1007 O O . SER A 1 134 ? -6.589 -4.853 14.639 1.00 96.38 134 SER A O 1
ATOM 1009 N N . PRO A 1 135 ? -6.446 -5.182 16.850 1.00 94.12 135 PRO A N 1
ATOM 1010 C CA . PRO A 1 135 ? -6.343 -6.644 16.741 1.00 94.12 135 PRO A CA 1
ATOM 1011 C C . PRO A 1 135 ? -7.484 -7.320 15.960 1.00 94.12 135 PRO A C 1
ATOM 1013 O O . PRO A 1 135 ? -7.270 -8.320 15.271 1.00 94.12 135 PRO A O 1
ATOM 1016 N N . GLU A 1 136 ? -8.696 -6.779 16.050 1.00 95.31 136 GLU A N 1
ATOM 1017 C CA . GLU A 1 136 ? -9.891 -7.237 15.336 1.00 95.31 136 GLU A CA 1
ATOM 1018 C C . GLU A 1 136 ? -9.986 -6.720 13.890 1.00 95.31 136 GLU A C 1
ATOM 1020 O O . GLU A 1 136 ? -10.787 -7.219 13.094 1.00 95.31 136 GLU A O 1
ATOM 1025 N N . GLU A 1 137 ? -9.168 -5.735 13.519 1.00 97.00 137 GLU A N 1
ATOM 1026 C CA . GLU A 1 137 ? -9.164 -5.162 12.179 1.00 97.00 137 GLU A CA 1
ATOM 1027 C C . GLU A 1 137 ? -8.280 -5.955 11.213 1.00 97.00 137 GLU A C 1
ATOM 1029 O O . GLU A 1 137 ? -7.149 -6.353 11.490 1.00 97.00 137 GLU A O 1
ATOM 1034 N N . GLY A 1 138 ? -8.813 -6.151 10.013 1.00 98.00 138 GLY A N 1
ATOM 1035 C CA . GLY A 1 138 ? -8.085 -6.614 8.846 1.00 98.00 138 GLY A CA 1
ATOM 1036 C C . GLY A 1 138 ? -8.161 -5.599 7.711 1.00 98.00 138 GLY A C 1
ATOM 1037 O O . GLY A 1 138 ? -8.861 -4.586 7.782 1.00 98.00 138 GLY A O 1
ATOM 1038 N N . ALA A 1 139 ? -7.446 -5.894 6.633 1.00 98.12 139 ALA A N 1
ATOM 1039 C CA . ALA A 1 139 ? -7.425 -5.074 5.432 1.00 98.12 139 ALA A CA 1
ATOM 1040 C C . ALA A 1 139 ? -7.321 -5.952 4.181 1.00 98.12 139 ALA A C 1
ATOM 1042 O O . ALA A 1 139 ? -6.769 -7.056 4.214 1.00 98.12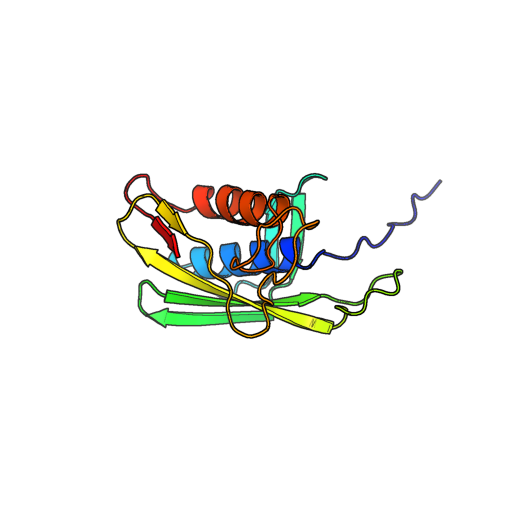 139 ALA A O 1
ATOM 1043 N N . THR A 1 140 ? -7.875 -5.473 3.075 1.00 97.31 140 THR A N 1
ATOM 1044 C CA . THR A 1 140 ? -7.641 -6.008 1.727 1.00 97.31 140 THR A CA 1
ATOM 1045 C C . THR A 1 140 ? -7.169 -4.895 0.815 1.00 97.31 140 THR A C 1
ATOM 1047 O O . THR A 1 140 ? -7.658 -3.758 1.012 1.00 97.31 140 THR A O 1
#

pLDDT: mean 91.21, std 14.17, range [33.75, 98.75]